Protein AF-A0A920MX43-F1 (afdb_monomer_lite)

Foldseek 3Di:
DDLVVQVVQKDKDFAQDDDPDDPLSRPDRQKIWIARNVVRDIFIFDPDSHNVVRVVVRSVVVVVVVVVVVVVVVVVVVVVVVVVVVVVD

pLDDT: mean 89.25, std 7.54, range [59.22, 96.75]

Radius of gyration: 18.62 Å; chains: 1; bounding box: 39×28×56 Å

Secondary structure (DSSP, 8-state):
--HHHHHHTEEEEEEPPPSS--HHHHH---EEEEEETTTTEEEEE-SSS-HHHHHHHHHHHHHHHHHHHHHHHHHHHHHHHHHHHHTT-

Structure (mmCIF, N/CA/C/O backbone):
data_AF-A0A920MX43-F1
#
_entry.id   AF-A0A920MX43-F1
#
loop_
_atom_site.group_PDB
_atom_site.id
_atom_site.type_symbol
_atom_site.label_atom_id
_atom_site.label_alt_id
_atom_site.label_comp_id
_atom_site.label_asym_id
_atom_site.label_entity_id
_atom_site.label_seq_id
_atom_site.pdbx_PDB_ins_code
_atom_site.Cartn_x
_atom_site.Cartn_y
_atom_site.Cartn_z
_atom_site.occupancy
_atom_site.B_iso_or_equiv
_atom_site.auth_seq_id
_atom_site.auth_comp_id
_atom_site.auth_asym_id
_atom_site.auth_atom_id
_atom_site.pdbx_PDB_model_num
ATOM 1 N N . MET A 1 1 ? 3.857 -3.024 14.948 1.00 60.62 1 MET A N 1
ATOM 2 C CA . MET A 1 1 ? 3.418 -3.747 13.732 1.00 60.62 1 MET A CA 1
ATOM 3 C C . MET A 1 1 ? 4.641 -4.000 12.871 1.00 60.62 1 MET A C 1
ATOM 5 O O . MET A 1 1 ? 5.241 -3.034 12.416 1.00 60.62 1 MET A O 1
ATOM 9 N N . THR A 1 2 ? 5.050 -5.258 12.722 1.00 79.75 2 THR A N 1
ATOM 10 C CA . THR A 1 2 ? 6.113 -5.662 11.792 1.00 79.75 2 THR A CA 1
ATOM 11 C C . THR A 1 2 ? 5.575 -5.724 10.364 1.00 79.75 2 THR A C 1
ATOM 13 O O . THR A 1 2 ? 4.401 -6.029 10.151 1.00 79.75 2 THR A O 1
ATOM 16 N N . ASN A 1 3 ? 6.446 -5.450 9.393 1.00 84.50 3 ASN A N 1
ATOM 17 C CA . ASN A 1 3 ? 6.119 -5.466 7.964 1.00 84.50 3 ASN A CA 1
ATOM 18 C C . ASN A 1 3 ? 5.560 -6.825 7.509 1.00 84.50 3 ASN A C 1
ATOM 20 O O . ASN A 1 3 ? 4.590 -6.864 6.759 1.00 84.50 3 ASN A O 1
ATOM 24 N N . ASP A 1 4 ? 6.111 -7.924 8.031 1.00 84.62 4 ASP A N 1
ATOM 25 C CA . ASP A 1 4 ? 5.6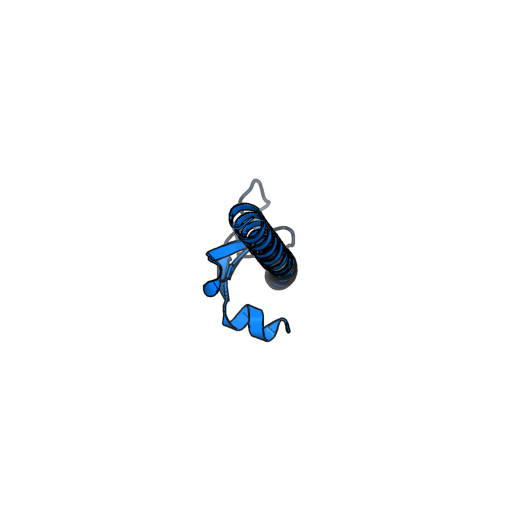55 -9.293 7.750 1.00 84.62 4 ASP A CA 1
ATOM 26 C C . ASP A 1 4 ? 4.173 -9.510 8.088 1.00 84.62 4 ASP A C 1
ATOM 28 O O . ASP A 1 4 ? 3.420 -10.082 7.303 1.00 84.62 4 ASP A O 1
ATOM 32 N N . LYS A 1 5 ? 3.721 -8.984 9.232 1.00 86.25 5 LYS A N 1
ATOM 33 C CA . LYS A 1 5 ? 2.335 -9.152 9.674 1.00 86.25 5 LYS A CA 1
ATOM 34 C C . LYS A 1 5 ? 1.357 -8.391 8.782 1.00 86.25 5 LYS A C 1
ATOM 36 O O . LYS A 1 5 ? 0.315 -8.927 8.446 1.00 86.25 5 LYS A O 1
ATOM 41 N N . ILE A 1 6 ? 1.718 -7.179 8.357 1.00 87.56 6 ILE A N 1
ATOM 42 C CA . ILE A 1 6 ? 0.894 -6.389 7.430 1.00 87.56 6 ILE A CA 1
ATOM 43 C C . ILE A 1 6 ? 0.798 -7.100 6.076 1.00 87.56 6 ILE A C 1
ATOM 45 O O . ILE A 1 6 ? -0.280 -7.173 5.497 1.00 87.56 6 ILE A O 1
ATOM 49 N N . LEU A 1 7 ? 1.912 -7.645 5.580 1.00 88.50 7 LEU A N 1
ATOM 50 C CA . LEU A 1 7 ? 1.954 -8.313 4.280 1.00 88.50 7 LEU A CA 1
ATOM 51 C C . LEU A 1 7 ? 1.113 -9.594 4.231 1.00 88.50 7 LEU A C 1
ATOM 53 O O . LEU A 1 7 ? 0.553 -9.878 3.178 1.00 88.50 7 LEU A O 1
ATOM 57 N N . LYS A 1 8 ? 0.984 -10.332 5.340 1.00 93.06 8 LYS A N 1
ATOM 58 C CA . LYS A 1 8 ? 0.110 -11.519 5.425 1.00 93.06 8 LYS A CA 1
ATOM 59 C C . LYS A 1 8 ? -1.365 -11.192 5.193 1.00 93.06 8 LYS A C 1
ATOM 61 O O . LYS A 1 8 ? -2.074 -11.995 4.599 1.00 93.06 8 LYS A O 1
ATOM 66 N N . ASP A 1 9 ? -1.787 -9.998 5.595 1.00 93.69 9 ASP A N 1
ATOM 67 C CA . ASP A 1 9 ? -3.158 -9.509 5.428 1.00 93.69 9 ASP A CA 1
ATOM 68 C C . ASP A 1 9 ? -3.355 -8.731 4.110 1.00 93.69 9 ASP A C 1
ATOM 70 O O . ASP A 1 9 ? -4.421 -8.154 3.861 1.00 93.69 9 ASP A O 1
ATOM 74 N N . CYS A 1 10 ? -2.324 -8.680 3.258 1.00 94.69 10 CYS A N 1
ATOM 75 C CA . CYS A 1 10 ? -2.348 -7.955 1.997 1.00 94.69 10 CYS A CA 1
ATOM 76 C C . CYS A 1 10 ? -2.371 -8.885 0.788 1.00 94.69 10 CYS A C 1
ATOM 78 O O . CYS A 1 10 ? -1.538 -9.777 0.646 1.00 94.69 10 CYS A O 1
ATOM 80 N N . ARG A 1 11 ? -3.239 -8.572 -0.174 1.00 95.94 11 ARG A N 1
ATOM 81 C CA . ARG A 1 11 ? -3.096 -9.064 -1.544 1.00 95.94 11 ARG A CA 1
ATOM 82 C C . ARG A 1 11 ? -2.102 -8.183 -2.296 1.00 95.94 11 ARG A C 1
ATOM 84 O O . ARG A 1 11 ? -2.218 -6.956 -2.259 1.00 95.94 11 ARG A O 1
ATOM 91 N N . ILE A 1 12 ? -1.143 -8.809 -2.970 1.00 95.25 12 ILE A N 1
ATOM 92 C CA . ILE A 1 12 ? -0.114 -8.135 -3.766 1.00 95.25 12 ILE A CA 1
ATOM 93 C C . ILE A 1 12 ? -0.359 -8.468 -5.232 1.00 95.25 12 ILE A C 1
ATOM 95 O O . ILE A 1 12 ? -0.300 -9.636 -5.600 1.00 95.25 12 ILE A O 1
ATOM 99 N N 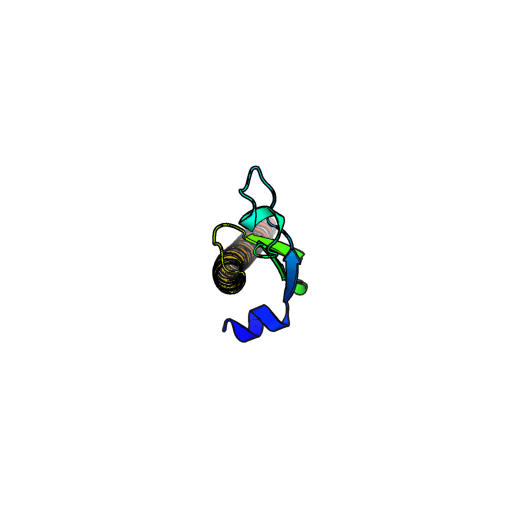. ASP A 1 13 ? -0.595 -7.451 -6.054 1.00 95.69 13 ASP A N 1
ATOM 100 C CA . ASP A 1 13 ? -0.698 -7.601 -7.504 1.00 95.69 13 ASP A CA 1
ATOM 101 C C . ASP A 1 13 ? 0.444 -6.825 -8.176 1.00 95.69 13 ASP A C 1
ATOM 103 O O . ASP A 1 13 ? 0.658 -5.645 -7.880 1.00 95.69 13 ASP A O 1
ATOM 107 N N . THR A 1 14 ? 1.167 -7.467 -9.090 1.00 94.12 14 THR A N 1
ATOM 108 C CA . THR A 1 14 ? 2.144 -6.816 -9.975 1.00 94.12 14 THR A CA 1
ATOM 109 C C . THR A 1 14 ? 1.513 -6.585 -11.339 1.00 94.12 14 THR A C 1
ATOM 111 O O . THR A 1 14 ? 0.760 -7.419 -11.836 1.00 94.12 14 THR A O 1
ATOM 114 N N . PHE A 1 15 ? 1.769 -5.427 -11.936 1.00 93.38 15 PHE A N 1
ATOM 115 C CA . PHE A 1 15 ? 1.219 -5.070 -13.238 1.00 93.38 15 PHE A CA 1
ATOM 116 C C . PHE A 1 15 ? 2.158 -4.114 -13.974 1.00 93.38 15 PHE A C 1
ATOM 118 O O . PHE A 1 15 ? 3.150 -3.618 -13.433 1.00 93.38 15 PHE A O 1
ATOM 125 N N . ARG A 1 16 ? 1.863 -3.860 -15.248 1.00 90.44 16 ARG A N 1
ATOM 126 C CA . ARG A 1 16 ? 2.636 -2.912 -16.056 1.00 90.44 16 ARG A CA 1
ATOM 127 C C . ARG A 1 16 ? 2.320 -1.484 -15.634 1.00 90.44 16 ARG A C 1
ATOM 129 O O . ARG A 1 16 ? 1.153 -1.127 -15.479 1.00 90.44 16 ARG A O 1
ATOM 136 N N . ALA A 1 17 ? 3.361 -0.675 -15.472 1.00 85.88 17 ALA A N 1
ATOM 137 C CA . ALA A 1 17 ? 3.192 0.736 -15.163 1.00 85.88 17 ALA A CA 1
ATOM 138 C C . ALA A 1 17 ? 2.430 1.443 -16.296 1.00 85.88 17 ALA A C 1
ATOM 140 O O . ALA A 1 17 ? 2.661 1.190 -17.479 1.00 85.88 17 ALA A O 1
ATOM 141 N N . SER A 1 18 ? 1.505 2.327 -15.934 1.00 82.25 18 SER A N 1
ATOM 142 C CA . SER A 1 18 ? 0.692 3.069 -16.898 1.00 82.25 18 SER A CA 1
ATOM 143 C C . SER A 1 18 ? 1.363 4.400 -17.250 1.00 82.25 18 SER A C 1
ATOM 145 O O . SER A 1 18 ? 1.649 5.184 -16.345 1.00 82.25 18 SER A O 1
ATOM 147 N N . GLY A 1 19 ? 1.556 4.711 -18.536 1.00 79.50 19 GLY A N 1
ATOM 148 C CA . GLY A 1 19 ? 2.002 6.041 -18.971 1.00 79.50 19 GLY A CA 1
ATOM 149 C C . GLY A 1 19 ? 2.783 6.058 -20.285 1.00 79.50 19 GLY A C 1
ATOM 150 O O . GLY A 1 19 ? 3.022 5.020 -20.896 1.00 79.50 19 GLY A O 1
ATOM 151 N N . LYS A 1 20 ? 3.210 7.257 -20.709 1.00 73.19 20 LYS A N 1
ATOM 152 C CA . LYS A 1 20 ? 4.107 7.477 -21.861 1.00 73.19 20 LYS A CA 1
ATOM 153 C C . LYS A 1 20 ? 5.544 7.069 -21.501 1.00 73.19 20 LYS A C 1
ATOM 155 O O . LYS A 1 20 ? 6.433 7.907 -21.398 1.00 73.19 20 LYS A O 1
ATOM 160 N N . GLY A 1 21 ? 5.747 5.789 -21.213 1.00 71.75 21 GLY A N 1
ATOM 161 C CA . GLY A 1 21 ? 7.057 5.229 -20.906 1.00 71.75 21 GLY A CA 1
ATOM 162 C C . GLY A 1 21 ? 7.808 4.763 -22.156 1.00 71.75 21 GLY A C 1
ATOM 163 O O . GLY A 1 21 ? 7.214 4.494 -23.201 1.00 71.75 21 GLY A O 1
ATOM 164 N N . GLY A 1 22 ? 9.133 4.636 -22.039 1.00 79.19 22 GLY A N 1
ATOM 165 C CA . GLY A 1 22 ? 9.966 3.999 -23.063 1.00 79.19 22 GLY A CA 1
ATOM 166 C C . GLY A 1 22 ? 9.738 2.484 -23.152 1.00 79.19 22 GLY A C 1
ATOM 167 O O . GLY A 1 22 ? 8.985 1.902 -22.371 1.00 79.19 22 GLY A O 1
ATOM 168 N N . GLN A 1 23 ? 10.439 1.813 -24.071 1.00 75.44 23 GLN A N 1
ATOM 169 C CA . GLN A 1 23 ? 10.286 0.372 -24.331 1.00 75.44 23 GLN A CA 1
ATOM 170 C C . GLN A 1 23 ? 10.348 -0.499 -23.060 1.00 75.44 23 GLN A C 1
ATOM 172 O O . GLN A 1 23 ? 9.612 -1.477 -22.949 1.00 75.44 23 GLN A O 1
ATOM 177 N N . HIS A 1 24 ? 11.191 -0.122 -22.095 1.00 76.06 24 HIS A N 1
ATOM 178 C CA . HIS A 1 24 ? 11.347 -0.827 -20.823 1.00 76.06 24 HIS A CA 1
ATOM 179 C C . HIS A 1 24 ? 10.086 -0.773 -19.940 1.00 76.06 24 HIS A C 1
ATOM 181 O O . HIS A 1 24 ? 9.712 -1.770 -19.336 1.00 76.06 24 HIS A O 1
ATOM 187 N N . VAL A 1 25 ? 9.391 0.366 -19.890 1.00 78.44 25 VAL A N 1
ATOM 188 C CA . VAL A 1 25 ? 8.176 0.545 -19.070 1.00 78.44 25 VAL A CA 1
ATOM 189 C C . VAL A 1 25 ? 7.012 -0.271 -19.638 1.00 78.44 25 VAL A C 1
ATOM 191 O O . VAL A 1 25 ? 6.232 -0.849 -18.892 1.00 78.44 25 VAL A O 1
ATOM 194 N N . ASN A 1 26 ? 6.936 -0.378 -20.967 1.00 77.19 26 ASN A N 1
ATOM 195 C CA . ASN A 1 26 ? 5.841 -1.070 -21.651 1.00 77.19 26 ASN A CA 1
ATOM 196 C C . ASN A 1 26 ? 5.952 -2.605 -21.592 1.00 77.19 26 ASN A C 1
ATOM 198 O O . ASN A 1 26 ? 4.965 -3.304 -21.833 1.00 77.19 26 ASN A O 1
ATOM 202 N N . LYS A 1 27 ? 7.149 -3.134 -21.304 1.00 79.44 27 LYS A N 1
ATOM 203 C CA . LYS A 1 27 ? 7.430 -4.577 -21.265 1.00 79.44 27 LYS A CA 1
ATOM 204 C C . LYS A 1 27 ? 7.514 -5.138 -19.846 1.00 79.44 27 LYS A 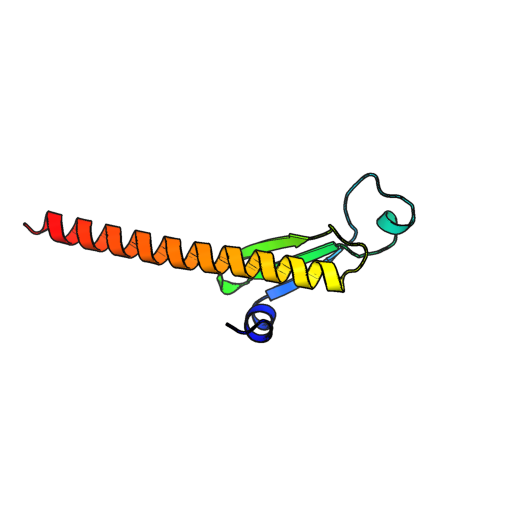C 1
ATOM 206 O O . LYS A 1 27 ? 7.184 -6.303 -19.654 1.00 79.44 27 LYS A O 1
ATOM 211 N N . THR A 1 28 ? 7.934 -4.331 -18.874 1.00 85.25 28 THR A N 1
ATOM 212 C CA . THR A 1 28 ? 8.242 -4.804 -17.520 1.00 85.25 28 THR A CA 1
ATOM 213 C C . THR A 1 28 ? 7.094 -4.536 -16.548 1.00 85.25 28 THR A C 1
ATOM 215 O O . THR A 1 28 ? 6.587 -3.420 -16.443 1.00 85.25 28 THR A O 1
ATOM 218 N N . GLU A 1 29 ? 6.714 -5.558 -15.782 1.00 88.31 29 GLU A N 1
ATOM 219 C CA . GLU A 1 29 ? 5.708 -5.471 -14.715 1.00 88.31 29 GLU A CA 1
ATOM 220 C C . GLU A 1 29 ? 6.323 -4.926 -13.422 1.00 88.31 29 GLU A C 1
ATOM 222 O O . GLU A 1 29 ? 6.495 -5.634 -12.436 1.00 88.31 29 GLU A O 1
ATOM 227 N N . SER A 1 30 ? 6.722 -3.653 -13.440 1.00 90.19 30 SER A N 1
ATOM 228 C CA . SER A 1 30 ? 7.350 -3.017 -12.278 1.00 90.19 30 SER A CA 1
ATOM 229 C C . SER A 1 30 ? 6.352 -2.410 -11.291 1.00 90.19 30 SER A C 1
ATOM 231 O O . SER A 1 30 ? 6.730 -2.167 -10.144 1.00 90.19 30 SER A O 1
ATOM 233 N N . ALA A 1 31 ? 5.106 -2.140 -11.692 1.00 94.19 31 ALA A N 1
ATOM 234 C CA . ALA A 1 31 ? 4.119 -1.507 -10.822 1.00 94.19 31 ALA A CA 1
ATOM 235 C C . ALA A 1 31 ? 3.529 -2.514 -9.828 1.00 94.19 31 ALA A C 1
ATOM 237 O O . ALA A 1 31 ? 3.240 -3.658 -10.174 1.00 94.19 31 ALA A O 1
ATOM 238 N N . VAL A 1 32 ? 3.321 -2.072 -8.587 1.00 96.31 32 VAL A N 1
ATOM 239 C CA . VAL A 1 32 ? 2.805 -2.901 -7.492 1.00 96.31 32 VAL A CA 1
ATOM 240 C C . VAL A 1 32 ? 1.537 -2.283 -6.923 1.00 96.31 32 VAL A C 1
ATOM 242 O O . VAL A 1 32 ? 1.470 -1.080 -6.661 1.00 96.31 32 VAL A O 1
ATOM 245 N N . ARG A 1 33 ? 0.527 -3.119 -6.694 1.00 96.75 33 ARG A N 1
ATOM 246 C CA . ARG A 1 33 ? -0.687 -2.806 -5.941 1.00 96.75 33 ARG A CA 1
ATOM 247 C C . ARG A 1 33 ? -0.717 -3.662 -4.683 1.00 96.75 33 ARG A C 1
ATOM 249 O O . ARG A 1 33 ? -0.598 -4.880 -4.755 1.00 96.75 33 ARG A O 1
ATOM 256 N N . LEU A 1 34 ? -0.902 -3.018 -3.540 1.00 96.69 34 LEU A N 1
ATOM 257 C CA . LEU A 1 34 ? -1.150 -3.655 -2.254 1.00 96.69 34 LEU A CA 1
ATOM 258 C C . LEU A 1 34 ? -2.584 -3.365 -1.822 1.00 96.69 34 LEU A C 1
ATOM 260 O O . LEU A 1 34 ? -2.989 -2.205 -1.748 1.00 96.69 34 LEU A O 1
ATOM 264 N N . THR A 1 35 ? -3.330 -4.419 -1.512 1.00 96.75 35 THR A N 1
ATOM 265 C CA . THR A 1 35 ? -4.695 -4.337 -0.985 1.00 96.75 35 THR A CA 1
ATOM 266 C C . THR A 1 35 ? -4.727 -4.962 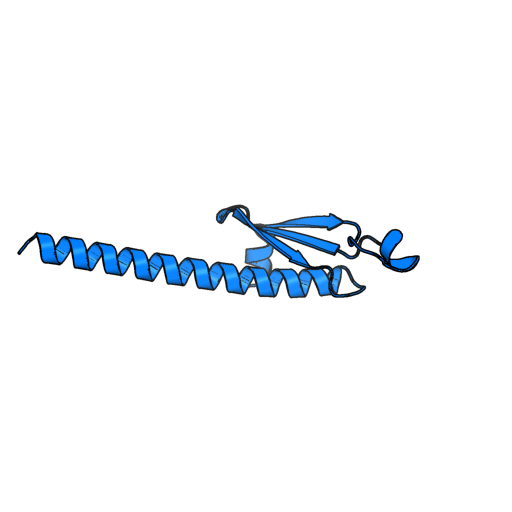0.396 1.00 96.75 35 THR A C 1
ATOM 268 O O . THR A 1 35 ? -4.594 -6.177 0.511 1.00 96.75 35 THR A O 1
ATOM 271 N N . HIS A 1 36 ? -4.913 -4.158 1.440 1.00 96.25 36 HIS A N 1
ATOM 272 C CA . HIS A 1 36 ? -5.071 -4.664 2.800 1.00 96.25 36 HIS A CA 1
ATOM 273 C C . HIS A 1 36 ? -6.514 -5.121 3.009 1.00 96.25 36 HIS A C 1
ATOM 275 O O . HIS A 1 36 ? -7.426 -4.296 3.102 1.00 96.25 36 HIS A O 1
ATOM 281 N N . LEU A 1 37 ? -6.716 -6.436 3.066 1.00 95.19 37 LEU A N 1
ATOM 282 C CA . LEU A 1 37 ? -8.045 -7.048 3.075 1.00 95.19 37 LEU A CA 1
ATOM 283 C C . LEU A 1 37 ? -8.892 -6.618 4.288 1.00 95.19 37 LEU A C 1
ATOM 285 O O . LEU A 1 37 ? -10.046 -6.252 4.080 1.00 95.19 37 LEU A O 1
ATOM 289 N N . PRO A 1 38 ? -8.353 -6.551 5.525 1.00 94.50 38 PRO A N 1
ATOM 290 C CA . PRO A 1 38 ? -9.162 -6.201 6.694 1.00 94.50 38 PRO A CA 1
ATOM 291 C C . PRO A 1 38 ? -9.670 -4.756 6.708 1.00 94.50 38 PRO A C 1
ATOM 293 O O . PRO A 1 38 ? -10.716 -4.484 7.285 1.00 94.50 38 PRO A O 1
ATOM 296 N N . SER A 1 39 ? -8.926 -3.811 6.119 1.00 93.25 39 SER A N 1
ATOM 297 C CA . SER A 1 39 ? -9.326 -2.392 6.103 1.00 93.25 39 SER A CA 1
ATOM 298 C C . SER A 1 39 ? -9.903 -1.927 4.768 1.00 93.25 39 SER A C 1
ATOM 300 O O . SER A 1 39 ? -10.378 -0.797 4.685 1.00 93.25 39 SER A O 1
ATOM 302 N N . GLY A 1 40 ? -9.802 -2.742 3.715 1.00 93.69 40 GLY A N 1
ATOM 303 C CA . GLY A 1 40 ? -10.167 -2.366 2.348 1.00 93.69 40 GLY A CA 1
ATOM 304 C C . GLY A 1 40 ? -9.260 -1.300 1.717 1.00 93.69 40 GLY A C 1
ATOM 305 O O . GLY A 1 40 ? -9.568 -0.795 0.640 1.00 93.69 40 GLY A O 1
ATOM 306 N N . ILE A 1 41 ? -8.147 -0.922 2.360 1.00 95.62 41 ILE A N 1
ATOM 307 C CA . ILE A 1 41 ? -7.251 0.114 1.833 1.00 95.62 41 ILE A CA 1
ATOM 308 C C . ILE A 1 41 ? -6.424 -0.458 0.684 1.00 95.62 41 ILE A C 1
ATOM 310 O O . ILE A 1 41 ? -5.680 -1.425 0.852 1.00 95.62 41 ILE A O 1
ATOM 314 N N . VAL A 1 42 ? -6.496 0.218 -0.461 1.00 96.69 42 VAL A N 1
ATOM 315 C CA . VAL A 1 42 ? -5.681 -0.068 -1.642 1.00 96.69 42 VAL A CA 1
ATOM 316 C C . VAL A 1 42 ? -4.612 1.013 -1.808 1.00 96.69 42 VAL A C 1
ATOM 318 O O . VAL A 1 42 ? -4.879 2.215 -1.685 1.00 96.69 42 VAL A O 1
ATOM 321 N N . VAL A 1 43 ? -3.384 0.586 -2.090 1.00 96.38 43 VAL A N 1
ATOM 322 C CA . VAL A 1 43 ? -2.240 1.447 -2.400 1.00 96.38 43 VAL A CA 1
ATOM 323 C C . VAL A 1 43 ? -1.541 0.921 -3.645 1.00 96.38 43 VAL A C 1
ATOM 325 O O . VAL A 1 43 ? -1.321 -0.276 -3.783 1.00 96.38 43 VAL A O 1
ATOM 328 N N . THR A 1 44 ? -1.161 1.821 -4.546 1.00 96.00 44 THR A N 1
ATOM 329 C CA . THR A 1 44 ? -0.368 1.505 -5.739 1.00 96.00 44 THR A CA 1
ATOM 330 C C . THR A 1 44 ? 0.931 2.302 -5.745 1.00 96.00 44 THR A C 1
ATOM 332 O O . THR A 1 44 ? 0.961 3.452 -5.298 1.00 96.00 44 THR A O 1
ATOM 335 N N . CYS A 1 45 ? 2.001 1.712 -6.270 1.00 94.88 45 CYS A N 1
ATOM 336 C CA . CYS A 1 45 ? 3.280 2.380 -6.491 1.00 94.88 45 CYS A CA 1
ATOM 337 C C . CYS A 1 45 ? 3.911 1.887 -7.800 1.00 94.88 45 CYS A C 1
ATOM 339 O O . CYS A 1 45 ? 3.940 0.686 -8.068 1.00 94.88 45 CYS A O 1
ATOM 341 N N . GLN A 1 46 ? 4.387 2.828 -8.613 1.00 93.38 46 GLN A N 1
ATOM 342 C CA . GLN A 1 46 ? 5.064 2.578 -9.891 1.00 93.38 46 GLN A CA 1
ATOM 343 C C . GLN A 1 46 ? 6.230 3.556 -10.112 1.00 93.38 46 GLN A C 1
ATOM 345 O O . GLN A 1 46 ? 6.622 3.806 -11.248 1.00 93.38 46 GLN A O 1
ATOM 350 N N . ASP A 1 47 ? 6.726 4.154 -9.026 1.00 88.94 47 ASP A N 1
ATOM 351 C CA . ASP A 1 47 ? 7.660 5.285 -9.064 1.00 88.94 47 ASP A CA 1
ATOM 352 C C . ASP A 1 47 ? 9.063 4.831 -9.493 1.00 88.94 47 ASP A C 1
ATOM 354 O O . ASP A 1 47 ? 9.785 5.547 -10.183 1.00 88.94 47 ASP A O 1
ATOM 358 N N . GLU A 1 48 ? 9.424 3.600 -9.131 1.00 91.50 48 GLU A N 1
ATOM 359 C CA . GLU A 1 48 ? 10.733 3.013 -9.373 1.00 91.50 48 GLU A CA 1
ATOM 360 C C . GLU A 1 48 ? 10.707 1.964 -10.487 1.00 91.50 48 GLU A C 1
ATOM 362 O O . GLU A 1 48 ? 9.678 1.370 -10.824 1.00 91.50 48 GLU A O 1
ATOM 367 N N . ARG A 1 49 ? 11.887 1.672 -11.045 1.00 86.94 49 ARG A N 1
ATOM 368 C CA . ARG A 1 49 ? 12.039 0.640 -12.090 1.00 86.94 49 ARG A CA 1
ATOM 369 C C . ARG A 1 49 ? 11.899 -0.787 -11.551 1.00 86.94 49 ARG A C 1
ATOM 371 O O . ARG A 1 49 ? 11.604 -1.696 -12.320 1.00 86.94 49 ARG A O 1
ATOM 378 N N . SER A 1 50 ? 12.133 -0.988 -10.253 1.00 91.50 50 SER A N 1
ATOM 379 C CA . SER A 1 50 ? 12.107 -2.298 -9.595 1.00 91.50 50 SER A CA 1
ATOM 380 C C . SER A 1 50 ? 10.790 -2.534 -8.863 1.00 91.50 50 SER A C 1
ATOM 382 O O . SER A 1 50 ? 10.400 -1.742 -8.002 1.00 91.50 50 SER A O 1
ATOM 384 N N . GLN A 1 51 ? 10.167 -3.685 -9.124 1.00 91.75 51 GLN A N 1
ATOM 385 C CA . GLN A 1 51 ? 8.981 -4.139 -8.393 1.00 91.75 51 GLN A CA 1
ATOM 386 C C . GLN A 1 51 ? 9.231 -4.250 -6.881 1.00 91.75 51 GLN A C 1
ATOM 388 O O . GLN A 1 51 ? 8.353 -3.942 -6.082 1.00 91.75 51 GLN A O 1
ATOM 393 N N . HIS A 1 52 ? 10.439 -4.649 -6.464 1.00 93.88 52 HIS A N 1
ATOM 394 C CA . HIS A 1 52 ? 10.761 -4.818 -5.046 1.00 93.88 52 HIS A CA 1
ATOM 395 C C . HIS A 1 52 ? 10.765 -3.469 -4.338 1.00 93.88 52 HIS A C 1
ATOM 397 O O . HIS A 1 52 ? 10.162 -3.326 -3.278 1.00 93.88 52 HIS A O 1
ATOM 403 N N . ARG A 1 53 ? 11.357 -2.457 -4.981 1.00 94.62 53 ARG A N 1
ATOM 404 C CA . ARG A 1 53 ? 11.379 -1.099 -4.446 1.00 94.62 53 ARG A CA 1
ATOM 405 C C . ARG A 1 53 ? 9.978 -0.491 -4.402 1.00 94.62 53 ARG A C 1
ATOM 407 O O . ARG A 1 53 ? 9.588 0.070 -3.382 1.00 94.62 53 ARG A O 1
ATOM 414 N N . ASN A 1 54 ? 9.181 -0.693 -5.453 1.00 94.75 54 ASN A N 1
ATOM 415 C CA . ASN A 1 54 ? 7.779 -0.271 -5.466 1.00 94.75 54 ASN A CA 1
ATOM 416 C C . ASN A 1 54 ? 6.947 -0.976 -4.382 1.00 94.75 54 ASN A C 1
ATOM 418 O O . ASN A 1 54 ? 6.076 -0.349 -3.781 1.00 94.75 54 ASN A O 1
ATOM 422 N N . LYS A 1 55 ? 7.227 -2.249 -4.073 1.00 94.25 55 LYS A N 1
ATOM 423 C CA . LYS A 1 55 ? 6.584 -2.978 -2.969 1.00 94.25 55 LYS A CA 1
ATOM 424 C C . LYS A 1 55 ? 6.938 -2.383 -1.604 1.00 94.25 55 LYS A C 1
ATOM 426 O O . LYS A 1 55 ? 6.041 -2.229 -0.778 1.00 94.25 55 LYS A O 1
ATOM 431 N N . GLU A 1 56 ? 8.204 -2.040 -1.365 1.00 94.81 56 GLU A N 1
ATOM 432 C CA . GLU A 1 56 ? 8.638 -1.384 -0.120 1.00 94.81 56 GLU A CA 1
ATOM 433 C C . GLU A 1 56 ? 7.939 -0.034 0.077 1.00 94.81 56 GLU A C 1
ATOM 435 O O . GLU A 1 56 ? 7.340 0.206 1.125 1.00 94.81 56 GLU A O 1
ATOM 440 N N . ILE A 1 57 ? 7.935 0.806 -0.961 1.00 95.31 57 ILE A N 1
ATOM 441 C CA . ILE A 1 57 ? 7.293 2.127 -0.933 1.00 95.31 57 ILE A CA 1
ATOM 442 C C . ILE A 1 57 ? 5.775 1.990 -0.742 1.00 95.31 57 ILE A C 1
ATOM 444 O O . ILE A 1 57 ? 5.166 2.715 0.048 1.00 95.31 57 ILE A O 1
ATOM 448 N N . ALA A 1 58 ? 5.134 1.048 -1.442 1.00 95.75 58 ALA A N 1
ATOM 449 C CA . ALA A 1 58 ? 3.708 0.789 -1.273 1.00 95.75 58 ALA A CA 1
ATOM 450 C C . ALA A 1 58 ? 3.375 0.344 0.161 1.00 95.75 58 ALA A C 1
ATOM 452 O O . ALA A 1 58 ? 2.338 0.741 0.695 1.00 95.75 58 ALA A O 1
ATOM 453 N N . LEU A 1 59 ? 4.246 -0.447 0.796 1.00 94.94 59 LEU A N 1
ATOM 454 C CA . LEU A 1 5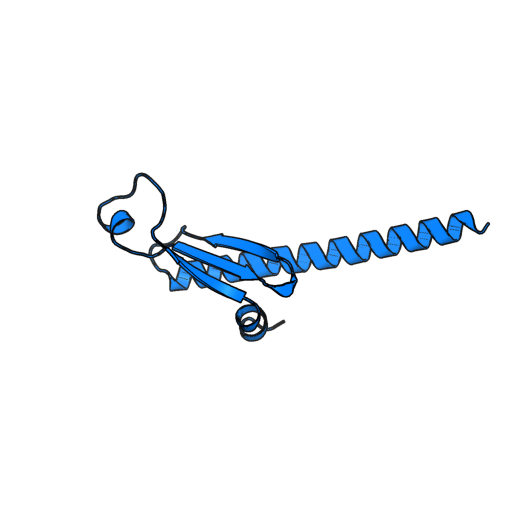9 ? 4.060 -0.908 2.169 1.00 94.94 59 LEU A CA 1
ATOM 455 C C . LEU A 1 59 ? 4.181 0.239 3.180 1.00 94.94 59 LEU A C 1
ATOM 457 O O . LEU A 1 59 ? 3.367 0.328 4.099 1.00 94.94 59 LEU A O 1
ATOM 461 N N . GLU A 1 60 ? 5.153 1.131 2.996 1.00 94.38 60 GLU A N 1
ATOM 462 C CA . GLU A 1 60 ? 5.307 2.336 3.818 1.00 94.38 60 GLU A CA 1
ATOM 463 C C . GLU A 1 60 ? 4.061 3.229 3.725 1.00 94.38 60 GLU A C 1
ATOM 465 O O . GLU A 1 60 ? 3.434 3.549 4.738 1.00 94.38 60 GLU A O 1
ATOM 470 N N . ARG A 1 61 ? 3.599 3.506 2.499 1.00 95.12 61 ARG A N 1
ATOM 471 C CA . ARG A 1 61 ? 2.358 4.258 2.251 1.00 95.12 61 ARG A CA 1
ATOM 472 C C . ARG A 1 61 ? 1.134 3.590 2.876 1.00 95.12 61 ARG A C 1
ATOM 474 O O . ARG A 1 61 ? 0.254 4.276 3.401 1.00 95.12 61 ARG A O 1
ATOM 481 N N . LEU A 1 62 ? 1.042 2.263 2.811 1.00 95.19 62 LEU A N 1
ATOM 482 C CA . LEU A 1 62 ? -0.056 1.514 3.419 1.00 95.19 62 LEU A CA 1
ATOM 483 C C . LEU A 1 62 ? -0.043 1.652 4.946 1.00 95.19 62 LEU A C 1
ATOM 485 O O . LEU A 1 62 ? -1.089 1.908 5.544 1.00 95.19 62 LEU A O 1
ATOM 489 N N . LYS A 1 63 ? 1.131 1.534 5.571 1.00 93.94 63 LYS A N 1
ATOM 490 C CA . LYS A 1 63 ? 1.305 1.693 7.017 1.00 93.94 63 LYS A CA 1
ATOM 491 C C . LYS A 1 63 ? 0.856 3.078 7.485 1.00 93.94 63 LYS A C 1
ATOM 493 O O . LYS A 1 63 ? 0.097 3.169 8.450 1.00 93.94 63 LYS A O 1
ATOM 498 N N . ASP A 1 64 ? 1.233 4.132 6.770 1.00 94.94 64 ASP A N 1
ATOM 499 C CA . ASP A 1 64 ? 0.805 5.497 7.088 1.00 94.94 64 ASP A CA 1
ATOM 500 C C . ASP A 1 64 ? -0.713 5.661 7.017 1.00 94.94 64 ASP A C 1
ATOM 502 O O . ASP A 1 64 ? -1.323 6.280 7.894 1.00 94.94 64 ASP A O 1
ATOM 506 N N . LYS A 1 65 ? -1.354 5.076 5.997 1.00 93.81 65 LYS A N 1
ATOM 507 C CA . LYS A 1 65 ? -2.817 5.089 5.878 1.00 93.81 65 LYS A CA 1
ATOM 508 C C . LYS A 1 65 ? -3.492 4.322 7.017 1.00 93.81 65 LYS A C 1
ATOM 510 O O . LYS A 1 65 ? -4.483 4.811 7.555 1.00 93.81 65 LYS A O 1
ATOM 515 N N . LEU A 1 66 ? -2.958 3.165 7.415 1.00 92.75 66 LEU A N 1
ATOM 516 C CA . LEU A 1 66 ? -3.483 2.377 8.536 1.00 92.75 66 LEU A CA 1
ATOM 517 C C . LEU A 1 66 ? -3.376 3.130 9.867 1.00 92.75 66 LEU A C 1
ATOM 519 O O . LEU A 1 66 ? -4.332 3.150 10.641 1.00 92.75 66 LEU A O 1
ATOM 523 N N . ILE A 1 67 ? -2.246 3.797 10.118 1.00 93.19 67 ILE A N 1
ATOM 524 C CA . ILE A 1 67 ? -2.054 4.617 11.321 1.00 93.19 67 ILE A CA 1
ATOM 525 C C . ILE A 1 67 ? -3.058 5.771 11.338 1.00 93.19 67 ILE A C 1
ATOM 527 O O . ILE A 1 67 ? -3.744 5.977 12.341 1.00 93.19 67 ILE A O 1
ATOM 531 N N . LYS A 1 68 ? -3.200 6.492 10.220 1.00 93.12 68 LYS A N 1
ATOM 532 C CA . LYS A 1 68 ? -4.177 7.585 10.091 1.00 93.12 68 LYS A CA 1
ATOM 533 C C . LYS A 1 68 ? -5.609 7.099 10.322 1.00 93.12 68 LYS A C 1
ATOM 535 O O . LYS A 1 68 ? -6.358 7.757 11.039 1.00 93.12 68 LYS A O 1
ATOM 540 N N . LEU A 1 69 ? -5.977 5.934 9.783 1.00 92.00 69 LEU A N 1
ATOM 541 C CA . LEU A 1 69 ? -7.293 5.331 10.004 1.00 92.00 69 LEU A CA 1
ATOM 542 C C . LEU A 1 69 ? -7.536 5.047 11.494 1.00 92.00 69 LEU A C 1
ATOM 544 O O . LEU A 1 69 ? -8.563 5.451 12.034 1.00 92.00 69 LEU A O 1
ATOM 548 N N . ALA A 1 70 ? -6.575 4.413 12.171 1.00 90.19 70 ALA A N 1
ATOM 549 C CA . ALA A 1 70 ? -6.686 4.088 13.591 1.00 90.19 70 ALA A CA 1
ATOM 550 C C . ALA A 1 70 ? -6.794 5.343 14.478 1.00 90.19 70 ALA A C 1
ATOM 552 O O . ALA A 1 70 ? -7.566 5.366 15.438 1.00 90.19 70 ALA A O 1
ATOM 553 N N . LEU A 1 71 ? -6.048 6.407 14.159 1.00 92.25 71 LEU A N 1
ATOM 554 C CA . LEU A 1 71 ? -6.137 7.689 14.867 1.00 92.25 71 LEU A CA 1
ATOM 555 C C . LEU A 1 71 ? -7.506 8.351 14.674 1.00 92.25 71 LEU A C 1
ATOM 557 O O . LEU A 1 71 ? -8.112 8.804 15.647 1.00 92.25 71 LEU A O 1
ATOM 561 N N . ASN A 1 72 ? -8.019 8.358 13.442 1.00 90.25 72 ASN A N 1
ATOM 562 C CA . ASN A 1 72 ? -9.328 8.928 13.130 1.00 90.25 72 ASN A CA 1
ATOM 563 C C . ASN A 1 72 ? -10.463 8.173 13.836 1.00 90.25 72 ASN A C 1
ATOM 565 O O . ASN A 1 72 ? -11.357 8.808 14.393 1.00 90.25 72 ASN A O 1
ATOM 569 N N . GLN A 1 73 ? -10.397 6.839 13.889 1.00 88.06 73 GLN A N 1
ATOM 570 C CA . GLN A 1 73 ? -11.367 6.015 14.620 1.00 88.06 73 GLN A CA 1
ATOM 571 C C . GLN A 1 73 ? -11.363 6.322 16.122 1.00 88.06 73 GLN A C 1
ATOM 573 O O . GLN A 1 73 ? -12.420 6.551 16.706 1.00 88.06 73 GLN A O 1
ATOM 578 N N . LYS A 1 74 ? -10.180 6.408 16.747 1.00 87.62 74 LYS A N 1
ATOM 579 C CA . LYS A 1 74 ? -10.060 6.771 18.171 1.00 87.62 74 LYS A CA 1
ATOM 580 C C . LYS A 1 74 ? -10.621 8.162 18.462 1.00 87.62 74 LYS A C 1
ATOM 582 O O . LYS A 1 74 ? -11.292 8.347 19.475 1.00 87.62 74 LYS A O 1
ATOM 587 N N . LYS A 1 75 ? -10.359 9.135 17.583 1.00 87.56 75 LYS A N 1
ATOM 588 C CA . LYS A 1 75 ? -10.886 10.499 17.719 1.00 87.56 75 LYS A CA 1
ATOM 589 C C . LYS A 1 75 ? -12.413 10.519 17.609 1.00 87.56 75 LYS A C 1
ATOM 591 O O . LYS A 1 75 ? -13.055 11.122 18.461 1.00 87.56 75 LYS A O 1
ATOM 596 N N . GLY A 1 76 ? -12.981 9.836 16.613 1.00 86.50 76 GLY A N 1
ATOM 597 C CA . GLY A 1 76 ? -14.432 9.736 16.432 1.00 86.50 76 GLY A CA 1
ATOM 598 C C . GLY A 1 76 ? -15.127 9.070 17.620 1.00 86.50 76 GLY A C 1
ATOM 599 O O . GLY A 1 76 ? -16.104 9.602 18.137 1.00 86.50 76 GLY A O 1
ATOM 600 N N . MET A 1 77 ? -14.566 7.965 18.122 1.00 87.56 77 MET A N 1
ATOM 601 C CA . MET A 1 77 ? -15.101 7.272 19.295 1.00 87.56 77 MET A CA 1
ATOM 602 C C . MET A 1 77 ? -15.080 8.171 20.539 1.00 87.56 77 MET A C 1
ATOM 604 O O . MET A 1 77 ? -16.088 8.273 21.233 1.00 87.56 77 MET A O 1
ATOM 608 N N . ARG A 1 78 ? -13.978 8.895 20.781 1.00 88.00 78 ARG A N 1
ATOM 609 C CA . ARG A 1 78 ? -13.873 9.839 21.904 1.0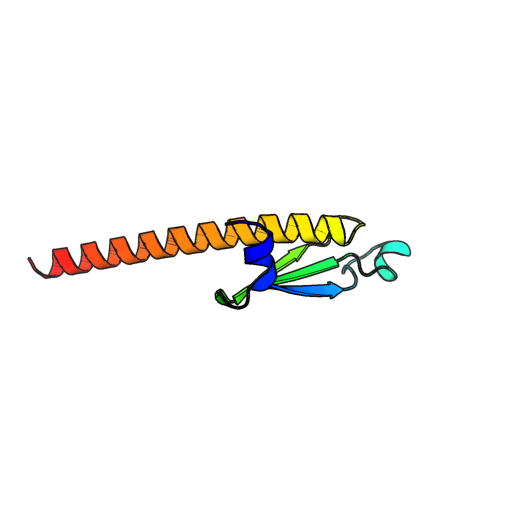0 88.00 78 ARG A CA 1
ATOM 610 C C . ARG A 1 78 ? -14.897 10.972 21.813 1.00 88.00 78 ARG A C 1
ATOM 612 O O . ARG A 1 78 ? -15.520 11.290 22.816 1.00 88.00 78 ARG A O 1
ATOM 619 N N . LEU A 1 79 ? -15.073 11.564 20.630 1.00 88.06 79 LEU A N 1
ATOM 620 C CA . LEU A 1 79 ? -16.075 12.614 20.413 1.00 88.06 79 LEU A CA 1
ATOM 621 C C . LEU A 1 79 ? -17.486 12.087 20.697 1.00 88.06 79 LEU A C 1
ATOM 623 O O . LEU A 1 79 ? -18.201 12.679 21.493 1.00 88.06 79 LEU A O 1
ATOM 627 N N . SER A 1 80 ? -17.832 10.911 20.160 1.00 89.81 80 SER A N 1
ATOM 628 C CA . SER A 1 80 ? -19.148 10.302 20.398 1.00 89.81 80 SER A CA 1
ATOM 629 C C . SER A 1 80 ? -19.421 10.000 21.877 1.00 89.81 80 SER A C 1
ATOM 631 O O . SER A 1 80 ? -20.554 10.120 22.334 1.00 89.81 80 SER A O 1
ATOM 633 N N . GLN A 1 81 ? -18.387 9.640 22.644 1.00 87.94 81 GLN A N 1
ATOM 634 C CA . GLN A 1 81 ? -18.503 9.410 24.084 1.00 87.94 81 GLN A CA 1
ATOM 635 C C . GLN A 1 81 ? -18.767 10.711 24.849 1.00 87.94 81 GLN A C 1
ATOM 637 O O . GLN A 1 81 ? -19.643 10.728 25.710 1.00 87.94 81 GLN A O 1
ATOM 642 N N . LEU A 1 82 ? -18.052 11.790 24.512 1.00 89.81 82 LEU A N 1
ATOM 643 C CA . LEU A 1 82 ? -18.267 13.110 25.113 1.00 89.81 82 LEU A CA 1
ATOM 644 C C . LEU A 1 82 ? -19.670 13.642 24.796 1.00 89.81 82 LEU A C 1
ATOM 646 O O . LEU A 1 82 ? -20.360 14.120 25.693 1.00 89.81 82 LEU A O 1
ATOM 650 N N . ASP A 1 83 ? -20.128 13.482 23.553 1.00 88.62 83 ASP A N 1
ATOM 651 C CA . ASP A 1 83 ? -21.471 13.895 23.136 1.00 88.62 83 ASP A CA 1
ATOM 652 C C . ASP A 1 83 ? -22.572 13.139 23.895 1.00 88.62 83 ASP A C 1
ATOM 654 O O . ASP A 1 83 ? -23.583 13.724 24.286 1.00 88.62 83 ASP A O 1
ATOM 658 N N . LEU A 1 84 ? -22.392 11.834 24.125 1.00 89.00 84 LEU A N 1
ATOM 659 C CA . LEU A 1 84 ? -23.322 11.026 24.920 1.00 89.00 84 LEU A CA 1
ATOM 660 C C . LEU A 1 84 ? -23.329 11.426 26.397 1.00 89.00 84 LEU A C 1
ATOM 662 O O . LEU A 1 84 ? -24.371 11.317 27.040 1.00 89.00 84 LEU A O 1
ATOM 666 N N . GLN A 1 85 ? -22.188 11.858 26.931 1.00 89.19 85 GLN A N 1
ATOM 667 C CA . GLN A 1 85 ? -22.069 12.303 28.315 1.00 89.19 85 GLN A CA 1
ATOM 668 C C . GLN A 1 85 ? -22.778 13.645 28.529 1.00 89.19 85 GLN A C 1
ATOM 670 O O . GLN A 1 85 ? -23.567 13.751 29.459 1.00 89.19 85 GLN A O 1
ATOM 675 N N . MET A 1 86 ? -22.594 14.615 27.627 1.00 90.81 86 MET A N 1
ATOM 676 C CA . MET A 1 86 ? -23.262 15.922 27.714 1.00 90.81 86 MET A CA 1
ATOM 677 C C . MET A 1 86 ? -24.787 15.838 27.565 1.00 90.81 86 MET A C 1
ATOM 679 O O . MET A 1 86 ? -25.496 16.638 28.150 1.00 90.81 86 MET A O 1
ATOM 683 N N . LYS A 1 87 ? -25.317 14.878 26.792 1.00 84.31 87 LYS A N 1
ATOM 684 C CA . LYS A 1 87 ? -26.776 14.693 26.631 1.00 84.31 87 LYS A CA 1
ATOM 685 C C . LYS A 1 87 ? -27.472 14.068 27.845 1.00 84.31 87 LYS A C 1
ATOM 687 O O . LYS A 1 87 ? -28.693 13.941 27.831 1.00 84.31 87 LYS A O 1
ATOM 692 N N . ARG A 1 88 ? -26.707 13.560 28.813 1.00 74.25 88 ARG A N 1
ATOM 693 C CA . ARG A 1 88 ? -27.235 12.923 30.030 1.00 74.25 88 ARG A CA 1
ATOM 694 C C . ARG A 1 88 ? -27.330 13.888 31.213 1.00 74.25 88 ARG A C 1
ATOM 696 O O . ARG A 1 88 ? -27.889 13.489 32.230 1.00 74.25 88 ARG A O 1
ATOM 703 N N . GLU A 1 89 ? -26.789 15.094 31.072 1.00 59.22 89 GLU A N 1
ATOM 704 C CA . GLU A 1 89 ? -26.933 16.221 32.001 1.00 59.22 89 GLU A CA 1
ATOM 705 C C . GLU A 1 89 ? -28.057 17.150 31.522 1.00 59.22 89 GLU A C 1
ATOM 707 O O . GLU A 1 89 ? -28.777 17.678 32.397 1.00 59.22 89 GLU A O 1
#

Sequence (89 aa):
MTNDKILKDCRIDTFRASGKGGQHVNKTESAVRLTHLPSGIVVTCQDERSQHRNKEIALERLKDKLIKLALNQKKGMRLSQLDLQMKRE